Protein AF-A0A2V9S7F9-F1 (afdb_monomer_lite)

Sequence (67 aa):
MHDVSCPLCANSTVALLLTKVNFSATLDGENFVDETQPLAAFICPKSHIFFLRERDIVPEALLQLTA

Foldseek 3Di:
DDQDADPVPRHSDKDWDDKQDWDWDQDPNDIDTDNPFIWTWMAHPVGDIDIDTVVVVDPPVVVVVPD

Secondary structure (DSSP, 8-state):
------TTT--S--EEEEEEEEEEEEETTEEEEEEEEEEEEEE-TT--EEEEEGGGTS-HHHHTS--

pLDDT: mean 77.48, std 16.33, range [40.28, 95.88]

Radius of gyration: 14.02 Å; chains: 1; bounding box: 38×24×36 Å

Structure (mmCIF, N/CA/C/O backbone):
data_AF-A0A2V9S7F9-F1
#
_entry.id   AF-A0A2V9S7F9-F1
#
loop_
_atom_site.group_PDB
_atom_site.id
_atom_site.type_symbol
_atom_site.label_atom_id
_atom_site.label_alt_id
_atom_site.label_comp_id
_atom_site.label_asym_id
_atom_site.label_entity_id
_atom_site.label_seq_id
_atom_site.pdbx_PDB_ins_code
_atom_site.Cartn_x
_atom_site.Cartn_y
_atom_site.Cartn_z
_atom_site.occupancy
_atom_site.B_iso_or_equiv
_atom_site.auth_seq_id
_atom_site.auth_comp_id
_atom_site.auth_asym_id
_atom_site.auth_atom_id
_atom_site.pdbx_PDB_model_num
ATOM 1 N N . MET A 1 1 ? -3.844 -5.830 -16.663 1.00 45.69 1 MET A N 1
ATOM 2 C CA . MET A 1 1 ? -2.894 -5.692 -15.543 1.00 45.69 1 MET A CA 1
ATOM 3 C C . MET A 1 1 ? -3.041 -4.257 -15.100 1.00 45.69 1 MET A C 1
ATOM 5 O O . MET A 1 1 ? -2.855 -3.392 -15.941 1.00 45.69 1 MET A O 1
ATOM 9 N N . HIS A 1 2 ? -3.538 -4.005 -13.894 1.00 52.19 2 HIS A N 1
ATOM 10 C CA . HIS A 1 2 ? -3.762 -2.631 -13.445 1.00 52.19 2 HIS A CA 1
ATOM 11 C C . HIS A 1 2 ? -2.413 -1.975 -13.179 1.00 52.19 2 HIS A C 1
ATOM 13 O O . HIS A 1 2 ? -1.597 -2.547 -12.457 1.00 52.19 2 HIS A O 1
ATOM 19 N N . ASP A 1 3 ? -2.189 -0.802 -13.767 1.00 69.81 3 ASP A N 1
ATOM 20 C CA . ASP A 1 3 ? -0.962 -0.014 -13.618 1.00 69.81 3 ASP A CA 1
ATOM 21 C C . ASP A 1 3 ? -0.921 0.661 -12.238 1.00 69.81 3 ASP A C 1
ATOM 23 O O . ASP A 1 3 ? -0.990 1.883 -12.097 1.00 69.81 3 ASP A O 1
ATOM 27 N N . VAL A 1 4 ? -0.845 -0.142 -11.178 1.00 81.75 4 VAL A N 1
ATOM 28 C CA . VAL A 1 4 ? -0.634 0.370 -9.824 1.00 81.75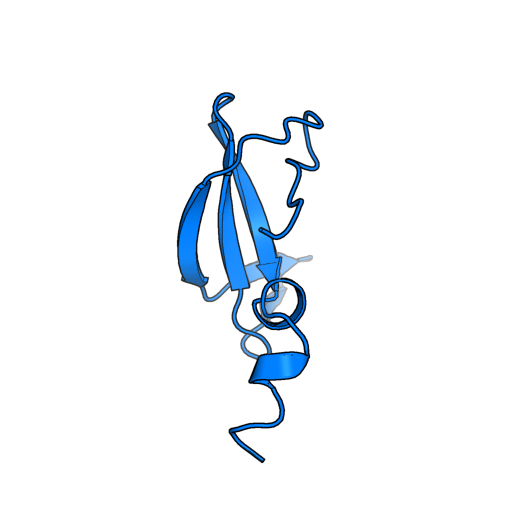 4 VAL A CA 1
ATOM 29 C C . VAL A 1 4 ? 0.838 0.741 -9.690 1.00 81.75 4 VAL A C 1
ATOM 31 O O . VAL A 1 4 ? 1.716 -0.110 -9.773 1.00 81.75 4 VAL A O 1
ATOM 34 N N . SER A 1 5 ? 1.113 2.021 -9.460 1.00 91.00 5 SER A N 1
ATOM 35 C CA . SER A 1 5 ? 2.463 2.515 -9.182 1.00 91.00 5 SER A CA 1
ATOM 36 C C . SER A 1 5 ? 2.598 2.907 -7.717 1.00 91.00 5 SER A C 1
ATOM 38 O O . SER A 1 5 ? 1.660 3.414 -7.103 1.00 91.00 5 SER A O 1
ATOM 40 N N . CYS A 1 6 ? 3.782 2.695 -7.143 1.00 92.62 6 CYS A N 1
ATOM 41 C CA . CYS A 1 6 ? 4.068 3.099 -5.774 1.00 92.62 6 CYS A CA 1
ATOM 42 C C . CYS A 1 6 ? 3.980 4.632 -5.645 1.00 92.62 6 CYS A C 1
ATOM 44 O O . CYS A 1 6 ? 4.785 5.328 -6.271 1.00 92.62 6 CYS A O 1
ATOM 46 N N . PRO A 1 7 ? 3.096 5.182 -4.794 1.00 91.88 7 PRO A N 1
ATOM 47 C CA . PRO A 1 7 ? 2.885 6.630 -4.699 1.00 91.88 7 PRO A CA 1
ATOM 48 C C . PRO A 1 7 ? 4.078 7.378 -4.085 1.00 91.88 7 PRO A C 1
ATOM 50 O O . PRO A 1 7 ? 4.202 8.586 -4.240 1.00 91.88 7 PRO A O 1
ATOM 53 N N . LEU A 1 8 ? 4.974 6.662 -3.400 1.00 93.50 8 LEU A N 1
ATOM 54 C CA . LEU A 1 8 ? 6.132 7.237 -2.713 1.00 93.50 8 LEU A CA 1
ATOM 55 C C . LEU A 1 8 ? 7.374 7.343 -3.606 1.00 93.50 8 LEU A C 1
ATOM 57 O O . LEU A 1 8 ? 8.245 8.168 -3.354 1.00 93.50 8 LEU A O 1
ATOM 61 N N . CYS A 1 9 ? 7.505 6.486 -4.624 1.00 95.50 9 CYS A N 1
ATOM 62 C CA . CYS A 1 9 ? 8.713 6.445 -5.458 1.00 95.50 9 CYS A CA 1
ATOM 63 C C . CYS A 1 9 ? 8.459 6.240 -6.953 1.00 95.50 9 CYS A C 1
ATOM 65 O O . CYS A 1 9 ? 9.418 6.006 -7.688 1.00 95.50 9 CYS A O 1
ATOM 67 N N . ALA A 1 10 ? 7.196 6.295 -7.383 1.00 92.94 10 ALA A N 1
ATOM 68 C CA . ALA A 1 10 ? 6.745 6.111 -8.763 1.00 92.94 10 ALA A CA 1
ATOM 69 C C . ALA A 1 10 ? 7.187 4.786 -9.416 1.00 92.94 10 ALA A C 1
ATOM 71 O O . ALA A 1 10 ? 7.160 4.648 -10.635 1.00 92.94 10 ALA A O 1
ATOM 72 N N . ASN A 1 11 ? 7.601 3.796 -8.619 1.00 92.19 11 ASN A N 1
ATOM 73 C CA . ASN A 1 11 ? 7.972 2.485 -9.135 1.00 92.19 11 ASN A CA 1
ATOM 74 C C . ASN A 1 11 ? 6.706 1.727 -9.557 1.00 92.19 11 ASN A C 1
ATOM 76 O O . ASN A 1 11 ? 5.814 1.534 -8.731 1.00 92.19 11 ASN A O 1
ATOM 80 N N . SER A 1 12 ? 6.643 1.306 -10.818 1.00 90.56 12 SER A N 1
ATOM 81 C CA . SER A 1 12 ? 5.528 0.541 -11.388 1.00 90.56 12 SER A CA 1
ATOM 82 C C . SER A 1 12 ? 5.55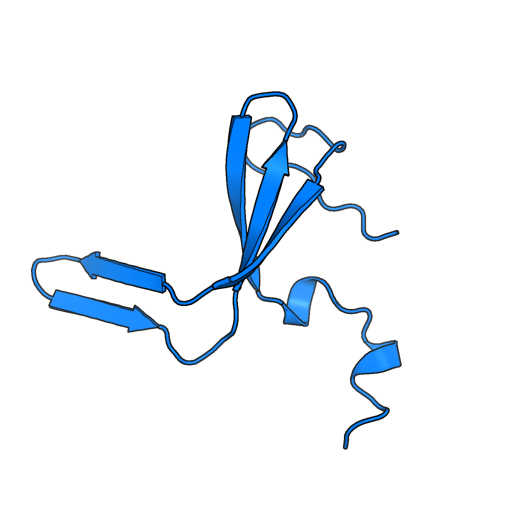6 -0.939 -11.008 1.00 90.56 12 SER A C 1
ATOM 84 O O . SER A 1 12 ? 4.543 -1.626 -11.104 1.00 90.56 12 SER A O 1
ATOM 86 N N . THR A 1 13 ? 6.698 -1.448 -10.543 1.00 91.50 13 THR A N 1
ATOM 87 C CA . THR A 1 13 ? 6.790 -2.807 -10.013 1.00 91.50 13 THR A CA 1
ATOM 88 C C . THR A 1 13 ? 6.293 -2.802 -8.576 1.00 91.50 13 THR A C 1
ATOM 90 O O . THR A 1 13 ? 7.002 -2.377 -7.660 1.00 91.50 13 THR A O 1
ATOM 93 N N . VAL A 1 14 ? 5.073 -3.287 -8.374 1.00 91.75 14 VAL A N 1
ATOM 94 C CA . VAL A 1 14 ? 4.454 -3.452 -7.056 1.00 91.75 14 VAL A CA 1
ATOM 95 C C . VAL A 1 14 ? 3.838 -4.843 -6.941 1.00 91.75 14 VAL A C 1
ATOM 97 O O . VAL A 1 14 ? 3.394 -5.422 -7.930 1.00 91.75 14 VAL A O 1
ATOM 100 N N . ALA A 1 15 ? 3.823 -5.390 -5.731 1.00 91.12 15 ALA A N 1
ATOM 101 C CA . ALA A 1 15 ? 3.222 -6.680 -5.420 1.00 91.12 15 ALA A CA 1
ATOM 102 C C . ALA A 1 15 ? 2.113 -6.505 -4.381 1.00 91.12 15 ALA A C 1
ATOM 104 O O . ALA A 1 15 ? 2.247 -5.707 -3.452 1.00 91.12 15 ALA A O 1
ATOM 105 N N . LEU A 1 16 ? 1.032 -7.267 -4.534 1.00 89.69 16 LEU A N 1
ATOM 106 C CA . LEU A 1 16 ? -0.021 -7.382 -3.530 1.00 89.69 16 LEU A CA 1
ATOM 107 C C . LEU A 1 16 ? 0.514 -8.189 -2.337 1.00 89.69 16 LEU A C 1
ATOM 109 O O . LEU A 1 16 ? 0.981 -9.312 -2.510 1.00 89.69 16 LEU A O 1
ATOM 113 N N . LEU A 1 17 ? 0.449 -7.609 -1.142 1.00 88.06 17 LEU A N 1
ATOM 114 C CA . LEU A 1 17 ? 0.857 -8.239 0.115 1.00 88.06 17 LEU A CA 1
ATOM 115 C C . LEU A 1 17 ? -0.314 -8.967 0.774 1.00 88.06 17 LEU A C 1
ATOM 117 O O . LEU A 1 17 ? -0.207 -10.141 1.116 1.00 88.06 17 LEU A O 1
ATOM 121 N N . LEU A 1 18 ? -1.412 -8.240 0.992 1.00 85.69 18 LEU A N 1
ATOM 122 C CA . LEU A 1 18 ? -2.576 -8.684 1.757 1.00 85.69 18 LEU A CA 1
ATOM 123 C C . LEU A 1 18 ? -3.844 -8.052 1.179 1.00 85.69 18 LEU A C 1
ATOM 125 O O . LEU A 1 18 ? -3.828 -6.903 0.743 1.00 85.69 18 LEU A O 1
ATOM 129 N N . THR A 1 19 ? -4.947 -8.788 1.228 1.00 82.00 19 THR A N 1
ATOM 130 C CA . THR A 1 19 ? -6.307 -8.302 0.937 1.00 82.00 19 THR A CA 1
ATOM 131 C C . THR A 1 19 ? -7.113 -8.222 2.229 1.00 82.00 19 THR A C 1
ATOM 133 O O . THR A 1 19 ? -6.794 -8.936 3.183 1.00 82.00 19 THR A O 1
ATOM 136 N N . LYS A 1 20 ? -8.189 -7.434 2.241 1.00 81.69 20 LYS A N 1
ATOM 137 C CA . LYS A 1 20 ? -9.141 -7.285 3.352 1.00 81.69 20 LYS A CA 1
ATOM 138 C C . LYS A 1 20 ? -8.469 -6.845 4.650 1.00 81.69 20 LYS A C 1
ATOM 140 O O . LYS A 1 20 ? -8.682 -7.422 5.714 1.00 81.69 20 LYS A O 1
ATOM 145 N N . VAL A 1 21 ? -7.617 -5.833 4.542 1.00 78.50 21 VAL A N 1
ATOM 146 C CA . VAL A 1 21 ? -6.940 -5.221 5.682 1.00 78.50 21 VAL A CA 1
ATOM 147 C C . VAL A 1 21 ? -7.896 -4.248 6.367 1.00 78.50 21 VAL A C 1
ATOM 149 O O . VAL A 1 21 ? -8.404 -3.330 5.724 1.00 78.50 21 VAL A O 1
ATOM 152 N N . ASN A 1 22 ? -8.095 -4.432 7.672 1.00 75.75 22 ASN A N 1
ATOM 153 C CA . ASN A 1 22 ? -8.768 -3.455 8.524 1.00 75.75 22 ASN A CA 1
ATOM 154 C C . ASN A 1 22 ? -7.753 -2.412 8.999 1.00 75.75 22 ASN A C 1
ATOM 156 O O . ASN A 1 22 ? -6.654 -2.765 9.435 1.00 75.75 22 ASN A O 1
ATOM 160 N N . PHE A 1 23 ? -8.126 -1.136 8.924 1.00 74.44 23 PHE A N 1
ATOM 161 C CA . PHE A 1 23 ? -7.280 -0.026 9.344 1.00 74.44 23 PHE A CA 1
ATOM 162 C C . PHE A 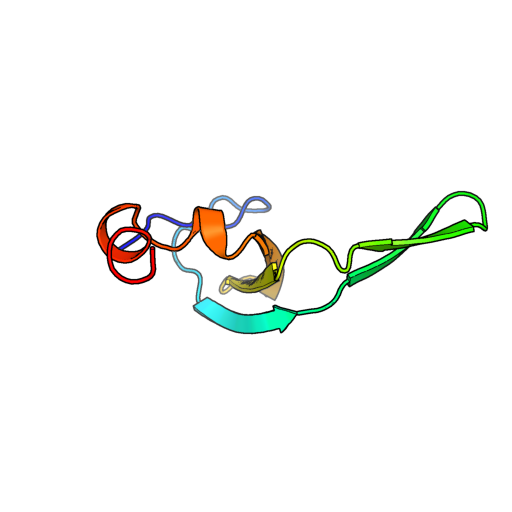1 23 ? -7.896 0.695 10.543 1.00 74.44 23 PHE A C 1
ATOM 164 O O . PHE A 1 23 ? -9.051 1.116 10.516 1.00 74.44 23 PHE A O 1
ATOM 171 N N . SER A 1 24 ? -7.086 0.867 11.583 1.00 78.25 24 SER A N 1
ATOM 172 C CA . SER A 1 24 ? -7.398 1.705 12.736 1.00 78.25 24 SER A CA 1
ATOM 173 C C . SER A 1 24 ? -6.288 2.731 12.923 1.00 78.25 24 SER A C 1
ATOM 175 O O . SER A 1 24 ? -5.115 2.354 12.997 1.00 78.25 24 SER A O 1
ATOM 177 N N . ALA A 1 25 ? -6.646 4.003 13.047 1.00 78.31 25 ALA A N 1
ATOM 178 C CA . ALA A 1 25 ? -5.733 5.081 13.401 1.00 78.31 25 ALA A CA 1
ATOM 179 C C . ALA A 1 25 ? -6.287 5.88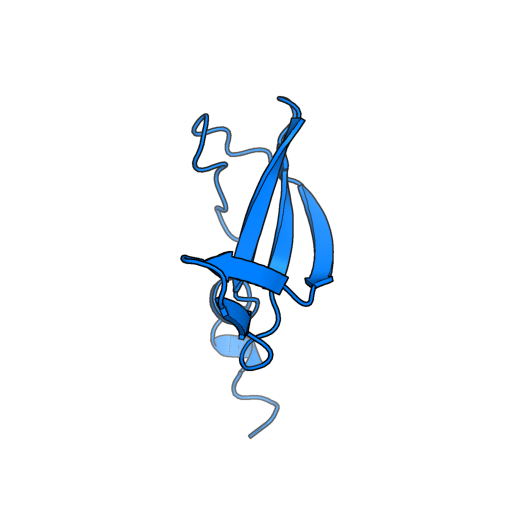2 14.573 1.00 78.31 25 ALA A C 1
ATOM 181 O O . ALA A 1 25 ? -7.494 6.034 14.709 1.00 78.31 25 ALA A O 1
ATOM 182 N N . THR A 1 26 ? -5.405 6.434 15.398 1.00 81.50 26 THR A N 1
ATOM 183 C CA . THR A 1 26 ? -5.793 7.409 16.418 1.00 81.50 26 THR A CA 1
ATOM 184 C C . THR A 1 26 ? -5.463 8.803 15.895 1.00 81.50 26 THR A C 1
ATOM 186 O O . THR A 1 26 ? -4.299 9.093 15.614 1.00 81.50 26 THR A O 1
ATOM 189 N N . LEU A 1 27 ? -6.477 9.651 15.746 1.00 76.31 27 LEU A N 1
ATOM 190 C CA . LEU A 1 27 ? -6.358 11.045 15.311 1.00 76.31 27 LEU A CA 1
ATOM 191 C C . LEU A 1 27 ? -6.907 11.924 16.432 1.00 76.31 27 LEU A C 1
ATOM 193 O O . LEU A 1 27 ? -8.011 11.689 16.907 1.00 76.31 27 LEU A O 1
ATOM 197 N N . ASP A 1 28 ? -6.108 12.877 16.909 1.00 83.94 28 ASP A N 1
ATOM 198 C CA . ASP A 1 28 ? -6.480 13.792 18.001 1.00 83.94 28 ASP A CA 1
ATOM 199 C C . ASP A 1 28 ? -6.976 13.102 19.291 1.00 83.94 28 ASP A C 1
ATOM 201 O O . ASP A 1 28 ? -7.747 13.656 20.069 1.00 83.94 28 ASP A O 1
ATOM 205 N N . GLY A 1 29 ? -6.497 11.880 19.550 1.00 81.56 29 GLY A N 1
ATOM 206 C CA . GLY A 1 29 ? -6.890 11.073 20.712 1.00 81.56 29 GLY A CA 1
ATOM 207 C C . GLY A 1 29 ? -8.182 10.274 20.521 1.00 81.56 29 GLY A C 1
ATOM 208 O O . GLY A 1 29 ? -8.525 9.470 21.389 1.00 81.56 29 GLY A O 1
ATOM 209 N N . GLU A 1 30 ? -8.858 10.425 19.384 1.00 75.12 30 GLU A N 1
ATOM 210 C CA . GLU A 1 30 ? -10.013 9.620 19.001 1.00 75.12 30 GLU A CA 1
ATOM 211 C C . GLU A 1 30 ? -9.572 8.441 18.127 1.00 75.12 30 GLU A C 1
ATOM 213 O O . GLU A 1 30 ? -8.777 8.580 17.194 1.00 75.12 30 GLU A O 1
ATOM 218 N N . ASN A 1 31 ? -10.077 7.245 18.437 1.00 71.06 31 ASN A N 1
ATOM 219 C CA . ASN A 1 31 ? -9.818 6.060 17.625 1.00 71.06 31 ASN A CA 1
ATOM 220 C C . ASN A 1 31 ? -10.743 6.068 16.410 1.00 71.06 31 ASN A C 1
ATOM 222 O O . ASN A 1 31 ? -11.948 5.853 16.529 1.00 71.06 31 ASN A O 1
ATOM 226 N N . PHE A 1 32 ? -10.156 6.272 15.241 1.00 71.12 32 PHE A N 1
ATOM 227 C CA . PHE A 1 32 ? -10.807 6.135 13.956 1.00 71.12 32 PHE A CA 1
ATOM 228 C C . PHE A 1 32 ? -10.580 4.718 13.429 1.00 71.12 32 PHE A C 1
ATOM 230 O O . PHE A 1 32 ? -9.475 4.354 13.022 1.00 71.12 32 PHE A O 1
ATOM 237 N N . VAL A 1 33 ? -11.629 3.904 13.449 1.00 65.62 33 VAL A N 1
ATOM 238 C CA . VAL A 1 33 ? -11.638 2.608 12.771 1.00 65.62 33 VAL A CA 1
ATOM 239 C C . VAL A 1 33 ? -12.504 2.771 11.533 1.00 65.62 33 VAL A C 1
ATOM 241 O O . VAL A 1 33 ? -13.713 2.964 11.649 1.00 65.62 33 VAL A O 1
ATOM 244 N N . ASP A 1 34 ? -11.888 2.734 10.352 1.00 65.00 34 ASP A N 1
ATOM 245 C CA . ASP A 1 34 ? -12.649 2.702 9.105 1.00 65.00 34 ASP A CA 1
ATOM 246 C C . ASP A 1 34 ? -12.884 1.243 8.722 1.00 65.00 34 ASP A C 1
ATOM 248 O O . ASP A 1 34 ? -12.063 0.607 8.059 1.00 65.00 34 ASP A O 1
ATOM 252 N N . GLU A 1 35 ? -14.001 0.692 9.194 1.00 64.25 35 GLU A N 1
ATOM 253 C CA . GLU A 1 35 ? -14.445 -0.659 8.827 1.00 64.25 35 GLU A CA 1
ATOM 254 C C . GLU A 1 35 ? -15.216 -0.677 7.501 1.00 64.25 35 GLU A C 1
ATOM 256 O O . GLU A 1 35 ? -15.613 -1.740 7.021 1.00 64.25 35 GLU A O 1
ATOM 261 N N . THR A 1 36 ? -15.486 0.487 6.903 1.00 63.38 36 THR A N 1
ATOM 262 C CA . THR A 1 36 ? -16.506 0.571 5.853 1.00 63.38 36 THR A CA 1
ATOM 263 C C . THR A 1 36 ? -16.023 0.080 4.495 1.00 63.38 36 THR A C 1
ATOM 265 O O . THR A 1 36 ? -16.857 -0.233 3.641 1.00 63.38 36 THR A O 1
ATOM 268 N N . GLN A 1 37 ? -14.706 -0.003 4.261 1.00 69.75 37 GLN A N 1
ATOM 269 C CA . GLN A 1 37 ? -14.165 -0.423 2.967 1.00 69.75 37 GLN A CA 1
ATOM 270 C C . GLN A 1 37 ? -12.913 -1.296 3.115 1.00 69.75 37 GLN A C 1
ATOM 272 O O . GLN A 1 37 ? -11.926 -0.848 3.699 1.00 69.75 37 GLN A O 1
ATOM 277 N N . PRO A 1 38 ? -12.904 -2.514 2.541 1.00 78.88 38 PRO A N 1
ATOM 278 C CA . PRO A 1 38 ? -11.730 -3.370 2.582 1.00 78.88 38 PRO A CA 1
ATOM 279 C C . PRO A 1 38 ? -10.570 -2.717 1.823 1.00 78.88 38 PRO A C 1
ATOM 281 O O . PRO A 1 38 ? -10.713 -2.270 0.676 1.00 78.88 38 PRO A O 1
ATOM 284 N N . LEU A 1 39 ? -9.411 -2.665 2.478 1.00 86.31 39 LEU A N 1
ATOM 285 C CA . LEU A 1 39 ? -8.161 -2.199 1.891 1.00 86.31 39 LEU A CA 1
ATOM 286 C C . LEU A 1 39 ? -7.306 -3.387 1.448 1.00 86.31 39 LEU A C 1
ATOM 288 O O . LEU A 1 39 ? -7.274 -4.434 2.096 1.00 86.31 39 LEU A O 1
ATOM 292 N N . ALA A 1 40 ? -6.548 -3.192 0.379 1.00 88.75 40 ALA A N 1
ATOM 293 C CA . ALA A 1 40 ? -5.475 -4.079 -0.031 1.00 88.75 40 ALA A CA 1
ATOM 294 C C . ALA A 1 40 ? -4.125 -3.399 0.204 1.00 88.75 40 ALA A C 1
ATOM 296 O O . ALA A 1 40 ? -3.934 -2.225 -0.123 1.00 88.75 40 ALA A O 1
ATOM 297 N N . ALA A 1 41 ? -3.187 -4.152 0.770 1.00 90.56 41 ALA A N 1
ATOM 298 C CA . ALA A 1 41 ? -1.823 -3.715 1.012 1.00 90.56 41 ALA A CA 1
ATOM 299 C C . ALA A 1 41 ? -0.924 -4.097 -0.164 1.00 90.56 41 ALA A C 1
ATOM 301 O O . ALA A 1 41 ? -0.951 -5.236 -0.630 1.00 90.56 41 ALA A O 1
ATOM 302 N N . PHE A 1 42 ? -0.066 -3.174 -0.580 1.00 92.56 42 PHE A N 1
ATOM 303 C CA . PHE A 1 42 ? 0.928 -3.366 -1.628 1.00 92.56 42 PHE A CA 1
ATOM 304 C C . PHE A 1 42 ? 2.326 -3.044 -1.118 1.00 92.56 42 PHE A C 1
ATOM 306 O O . PHE A 1 42 ? 2.492 -2.230 -0.210 1.00 92.56 42 PHE A O 1
ATOM 313 N N . ILE A 1 43 ? 3.334 -3.650 -1.744 1.00 94.69 43 ILE A N 1
ATOM 314 C CA . ILE A 1 43 ? 4.751 -3.358 -1.515 1.00 94.69 43 ILE A CA 1
ATOM 315 C C . ILE A 1 43 ? 5.492 -3.155 -2.831 1.00 94.69 43 ILE A C 1
ATOM 317 O O . ILE A 1 43 ? 5.226 -3.840 -3.817 1.00 94.69 43 ILE A O 1
ATOM 321 N N . CYS A 1 44 ? 6.450 -2.230 -2.851 1.00 94.81 44 CYS A N 1
ATOM 322 C CA . CYS A 1 44 ? 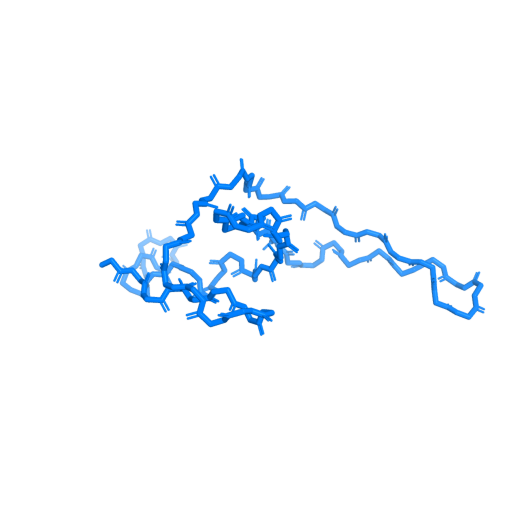7.387 -2.080 -3.966 1.00 94.81 44 CYS A CA 1
ATOM 323 C C . CYS A 1 44 ? 8.796 -2.600 -3.598 1.00 94.81 44 CYS A C 1
ATOM 325 O O . CYS A 1 44 ? 9.107 -2.734 -2.415 1.00 94.81 44 CYS A O 1
ATOM 327 N N . PRO A 1 45 ? 9.704 -2.818 -4.571 1.00 95.00 45 PRO A N 1
ATOM 328 C CA . PRO A 1 45 ? 11.080 -3.272 -4.326 1.00 95.00 45 PRO A CA 1
ATOM 329 C C . PRO A 1 45 ? 11.926 -2.376 -3.412 1.00 95.00 45 PRO A C 1
ATOM 331 O O . PRO A 1 45 ? 12.963 -2.809 -2.924 1.00 95.00 45 PRO A O 1
ATOM 334 N N . LYS A 1 46 ? 11.508 -1.122 -3.188 1.00 95.50 46 LYS A N 1
ATOM 335 C CA . LYS A 1 46 ? 12.140 -0.206 -2.223 1.00 95.50 46 LYS A CA 1
ATOM 336 C C . LYS A 1 46 ? 11.555 -0.327 -0.808 1.00 95.50 46 LYS A C 1
ATOM 338 O O . LYS A 1 46 ? 11.790 0.547 0.018 1.00 95.50 46 LYS A O 1
ATOM 343 N N . SER A 1 47 ? 10.779 -1.375 -0.538 1.00 94.50 47 SER A N 1
ATOM 344 C CA . SER A 1 47 ? 10.158 -1.659 0.763 1.00 94.50 47 SER A CA 1
ATOM 345 C C . SER A 1 47 ? 9.130 -0.623 1.230 1.00 94.50 47 SER A C 1
ATOM 347 O O . SER A 1 47 ? 8.848 -0.522 2.420 1.00 94.50 47 SER A O 1
ATOM 349 N N . HIS A 1 48 ? 8.531 0.139 0.313 1.00 95.88 48 HIS A N 1
ATOM 350 C CA . HIS A 1 48 ? 7.405 1.008 0.648 1.00 95.88 48 HIS A CA 1
ATOM 351 C C . HIS A 1 48 ? 6.107 0.204 0.686 1.00 95.88 48 HIS A C 1
ATOM 353 O O . HIS A 1 48 ? 5.748 -0.402 -0.325 1.00 95.88 48 HIS A O 1
ATOM 359 N N . ILE A 1 49 ? 5.404 0.252 1.819 1.00 93.31 49 ILE A N 1
ATOM 360 C CA . ILE A 1 49 ? 4.070 -0.332 1.988 1.00 93.31 49 ILE A CA 1
ATOM 361 C C . ILE A 1 49 ? 3.028 0.770 1.822 1.00 93.31 49 ILE A C 1
ATOM 363 O O . ILE A 1 49 ? 3.154 1.842 2.413 1.00 93.31 49 ILE A O 1
ATOM 3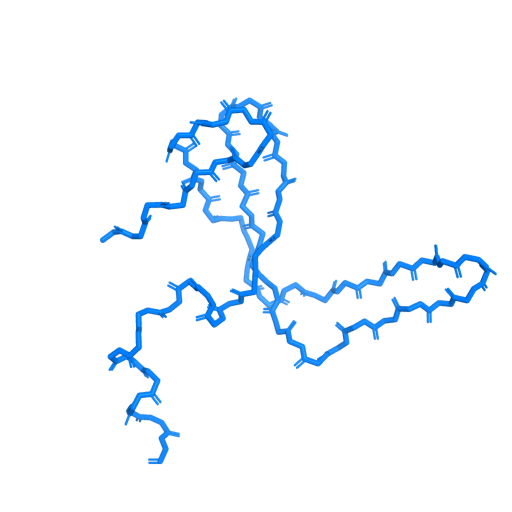67 N N . PHE A 1 50 ? 2.006 0.513 1.015 1.00 91.69 50 PHE A N 1
ATOM 368 C CA . PHE A 1 50 ? 0.889 1.432 0.820 1.00 91.69 50 PHE A CA 1
ATOM 369 C C . PHE A 1 50 ? -0.419 0.661 0.655 1.00 91.69 50 PHE A C 1
ATOM 371 O O . PHE A 1 50 ? -0.414 -0.523 0.319 1.00 91.69 50 PHE A O 1
ATOM 378 N N . PHE A 1 51 ? -1.535 1.339 0.906 1.00 89.81 51 PHE A N 1
ATOM 379 C CA . PHE A 1 51 ? -2.865 0.740 0.898 1.00 89.81 51 PHE A CA 1
ATOM 380 C C . PHE A 1 51 ? -3.735 1.409 -0.157 1.00 89.81 51 PHE A C 1
ATOM 382 O O . PHE A 1 51 ? -3.702 2.630 -0.308 1.00 89.81 51 PHE A O 1
ATOM 389 N N . LEU A 1 52 ? -4.519 0.607 -0.868 1.00 87.88 52 LEU A N 1
ATOM 390 C CA . LEU A 1 52 ? -5.543 1.066 -1.803 1.00 87.88 52 LEU A CA 1
ATOM 391 C C . LEU A 1 52 ? -6.866 0.392 -1.449 1.00 87.88 52 LEU A C 1
ATOM 393 O O . LEU A 1 52 ? -6.873 -0.714 -0.907 1.00 87.88 52 LEU A O 1
ATOM 397 N N . ARG A 1 53 ? -7.992 1.036 -1.755 1.00 85.94 53 ARG A N 1
ATOM 398 C CA . ARG A 1 53 ? -9.303 0.400 -1.578 1.00 85.94 53 ARG A CA 1
ATOM 399 C C . ARG A 1 53 ? -9.447 -0.724 -2.588 1.00 85.94 53 ARG A C 1
ATOM 401 O O . ARG A 1 53 ? -9.126 -0.536 -3.758 1.00 85.94 53 ARG A O 1
ATOM 408 N N . GLU A 1 54 ? -9.990 -1.862 -2.166 1.00 80.31 54 GLU A N 1
ATOM 409 C CA . GLU A 1 54 ? -10.134 -3.016 -3.062 1.00 80.31 54 GLU A CA 1
ATOM 410 C C . GLU A 1 54 ? -10.946 -2.703 -4.320 1.00 80.31 54 GLU A C 1
ATOM 412 O O . GLU A 1 54 ? -10.583 -3.130 -5.414 1.00 80.31 54 GLU A O 1
ATOM 417 N N . ARG A 1 55 ? -11.992 -1.880 -4.194 1.00 78.62 55 ARG A N 1
ATOM 418 C CA . ARG A 1 55 ? -12.826 -1.462 -5.330 1.00 78.62 55 ARG A CA 1
ATOM 419 C C . ARG A 1 55 ? -12.063 -0.689 -6.410 1.00 78.62 55 ARG A C 1
ATOM 421 O O . ARG A 1 55 ? -12.444 -0.765 -7.567 1.00 78.62 55 ARG A O 1
ATOM 428 N N . ASP A 1 56 ? -10.992 0.014 -6.043 1.00 76.94 56 ASP A N 1
ATOM 429 C CA . ASP A 1 56 ? -10.187 0.804 -6.984 1.00 76.94 56 ASP A CA 1
ATOM 430 C C . ASP A 1 56 ? -9.187 -0.098 -7.749 1.00 76.94 56 ASP A C 1
ATOM 432 O O . ASP A 1 56 ? -8.503 0.346 -8.670 1.00 76.94 56 ASP A O 1
ATOM 436 N N . ILE A 1 57 ? -9.099 -1.381 -7.369 1.00 74.75 57 ILE A N 1
ATOM 437 C CA . ILE A 1 57 ? -8.188 -2.395 -7.924 1.00 74.75 57 ILE A CA 1
ATOM 438 C C . ILE A 1 57 ? -8.950 -3.414 -8.783 1.00 74.75 57 ILE A C 1
ATOM 440 O O . ILE A 1 57 ? -8.362 -4.048 -9.655 1.00 74.75 57 ILE A O 1
ATOM 444 N N . VAL A 1 58 ? -10.252 -3.611 -8.567 1.00 63.31 58 VAL A N 1
ATOM 445 C CA . VAL A 1 58 ? -11.048 -4.562 -9.355 1.00 63.31 58 VAL A CA 1
ATOM 446 C C . VAL A 1 58 ? -11.569 -3.857 -10.615 1.00 63.31 58 VAL A C 1
ATOM 448 O O . VAL A 1 58 ? -12.185 -2.802 -10.503 1.00 63.31 58 VAL A O 1
ATOM 451 N N . PRO A 1 59 ? -11.342 -4.392 -11.831 1.00 56.03 59 PRO A N 1
ATOM 452 C CA . PRO A 1 59 ? -11.951 -3.829 -13.032 1.00 56.03 59 PRO A CA 1
ATOM 453 C C . PRO A 1 59 ? -13.482 -3.860 -12.919 1.00 56.03 59 PRO A C 1
ATOM 455 O O . PRO A 1 59 ? -14.045 -4.889 -12.545 1.00 56.03 59 PRO A O 1
ATOM 458 N N . GLU A 1 60 ? -14.153 -2.768 -13.302 1.00 51.75 60 GLU A N 1
ATOM 459 C CA . GLU A 1 60 ? -15.621 -2.602 -13.252 1.00 51.75 60 GLU A CA 1
ATOM 460 C C . GLU A 1 60 ? -16.407 -3.787 -13.851 1.00 51.75 60 GLU A C 1
ATOM 462 O O . GLU A 1 60 ? -17.522 -4.074 -13.423 1.00 51.75 60 GLU A O 1
ATOM 467 N N . ALA A 1 61 ? -15.804 -4.543 -14.775 1.00 43.41 61 ALA A N 1
ATOM 468 C CA . ALA A 1 61 ? -16.380 -5.744 -15.381 1.00 43.41 61 ALA A CA 1
ATOM 469 C C . ALA A 1 61 ? -16.680 -6.898 -14.395 1.00 43.41 61 ALA A C 1
ATOM 471 O O . ALA A 1 61 ? -17.509 -7.750 -14.704 1.00 43.41 61 ALA A O 1
ATOM 472 N N . LEU A 1 62 ? -16.044 -6.948 -13.218 1.00 46.25 62 LEU A N 1
ATOM 473 C CA . LEU A 1 62 ? -16.313 -7.971 -12.190 1.00 46.25 62 LEU A CA 1
ATOM 474 C C . LEU A 1 62 ? -17.334 -7.523 -11.133 1.00 46.25 62 LEU A C 1
ATOM 476 O O . LEU A 1 62 ? -17.908 -8.371 -10.457 1.00 46.25 62 LEU A O 1
ATOM 480 N N . LEU A 1 63 ? -17.603 -6.218 -11.015 1.00 48.19 63 LEU A N 1
ATOM 481 C CA . LEU A 1 63 ? -18.613 -5.673 -10.096 1.00 48.19 63 LEU A CA 1
ATOM 482 C C . LEU A 1 63 ? -20.055 -5.886 -10.599 1.00 48.19 63 LEU A C 1
ATOM 484 O O . LEU A 1 63 ? -20.991 -5.799 -9.812 1.00 48.19 63 LEU A O 1
ATOM 488 N N . GLN A 1 64 ? -20.246 -6.209 -11.885 1.00 41.81 64 GLN A N 1
ATOM 489 C CA . GLN A 1 64 ? -21.566 -6.480 -12.482 1.00 41.81 64 GLN A CA 1
ATOM 490 C C . GLN A 1 64 ? -22.041 -7.940 -12.352 1.00 41.81 64 GLN A C 1
ATOM 492 O O . GLN A 1 64 ? -23.183 -8.230 -12.688 1.00 41.81 64 GLN A O 1
ATOM 497 N N . LEU A 1 65 ? -21.200 -8.866 -11.876 1.00 43.41 65 LEU A N 1
ATOM 498 C CA . LEU A 1 65 ? -21.553 -10.293 -11.761 1.00 43.41 65 LEU A CA 1
ATOM 499 C C . LEU A 1 65 ? -22.081 -10.694 -10.375 1.00 43.41 65 LEU A C 1
ATOM 501 O O . LEU A 1 65 ? -22.393 -11.863 -10.156 1.00 43.41 65 LEU A O 1
ATOM 505 N N . THR A 1 66 ? -22.179 -9.749 -9.439 1.00 45.16 66 THR A N 1
ATOM 506 C CA . THR A 1 66 ? -22.642 -10.000 -8.064 1.00 45.16 66 THR A CA 1
ATOM 507 C C . THR A 1 66 ? -23.783 -9.074 -7.622 1.00 45.16 66 THR A C 1
ATOM 509 O O . THR A 1 66 ? -23.997 -8.938 -6.419 1.00 45.16 66 THR A O 1
ATOM 512 N N . ALA A 1 67 ? -24.477 -8.421 -8.563 1.00 40.28 67 ALA A N 1
ATOM 513 C CA . ALA A 1 67 ? -25.679 -7.619 -8.308 1.00 40.28 67 ALA A CA 1
ATOM 514 C C . ALA A 1 67 ? -26.954 -8.413 -8.622 1.00 40.28 67 ALA A C 1
ATOM 516 O O . ALA A 1 67 ? -26.945 -9.152 -9.633 1.00 40.28 67 ALA A O 1
#